Protein AF-A0A5E4DH74-F1 (afdb_monomer_lite)

Sequence (162 aa):
IVVLFITLRRSKKEPLIISEEDVRENVVTYDDEGGGEEDTEAFDITALRNPSAAEELKYRRDIRPEVKLTPRHQTLSTLESIDVQEFIKQRLAEADLDPSVPPYDSLQTYAYEGQRSEAGSISSLDSATTQSDQDYQYLGDWGPEFKKLAELYGEIDSERTT

Radius of gyration: 41.32 Å; chains: 1; bounding box: 76×69×120 Å

pLDDT: mean 70.25, std 15.49, range [34.91, 94.31]

Secondary structure (DSSP, 8-state):
--HHHHHHTS------------TTTT---TTS----TT-TTS--GGGGS-GGGGGGGGGEEEE---------------TTS--HHHHHHHHHHHHHT-TTSSSPEEEE------------PPPPGGGGT-------GGGGGG-GGGHHHHHHHHSTTTTT--

Structure (mmCIF, N/CA/C/O backbone):
data_AF-A0A5E4DH74-F1
#
_entry.id   AF-A0A5E4DH74-F1
#
loop_
_atom_site.group_PDB
_atom_site.id
_atom_site.type_symbol
_atom_site.label_atom_id
_atom_site.label_alt_id
_atom_site.label_comp_id
_atom_site.label_asym_id
_atom_site.label_entity_id
_atom_site.label_seq_id
_atom_site.pdbx_PDB_ins_code
_atom_site.Cartn_x
_atom_site.Cartn_y
_atom_site.Cartn_z
_atom_site.occupancy
_atom_site.B_iso_or_equiv
_atom_site.auth_seq_id
_atom_site.auth_comp_id
_atom_site.auth_asym_id
_atom_site.auth_atom_id
_atom_site.pdbx_PDB_model_num
ATOM 1 N N . ILE A 1 1 ? 19.256 -48.946 13.964 1.00 59.00 1 ILE A N 1
ATOM 2 C CA . ILE A 1 1 ? 19.437 -47.722 13.137 1.00 59.00 1 ILE A CA 1
ATOM 3 C C . ILE A 1 1 ? 19.362 -47.993 11.624 1.00 59.00 1 ILE A C 1
ATOM 5 O O . ILE A 1 1 ? 18.860 -47.138 10.913 1.00 59.00 1 ILE A O 1
ATOM 9 N N . VAL A 1 2 ? 19.714 -49.182 11.112 1.00 49.06 2 VAL A N 1
ATOM 10 C CA . VAL A 1 2 ? 19.597 -49.483 9.661 1.00 49.06 2 VAL A CA 1
ATOM 11 C C . VAL A 1 2 ? 18.153 -49.781 9.200 1.00 49.06 2 VAL A C 1
ATOM 13 O O . VAL A 1 2 ? 17.787 -49.454 8.077 1.00 49.06 2 VAL A O 1
ATOM 16 N N . VAL A 1 3 ? 17.290 -50.321 10.069 1.00 53.75 3 VAL A N 1
ATOM 17 C CA . VAL A 1 3 ? 15.917 -50.731 9.690 1.00 53.75 3 VAL A CA 1
ATOM 18 C C . VAL A 1 3 ? 14.963 -49.539 9.476 1.00 53.75 3 VAL A C 1
ATOM 20 O O . VAL A 1 3 ? 14.070 -49.619 8.638 1.00 53.75 3 VAL A O 1
ATOM 23 N N . LEU A 1 4 ? 15.192 -48.399 10.145 1.00 51.22 4 LEU A N 1
ATOM 24 C CA . LEU A 1 4 ? 14.337 -47.202 10.033 1.00 51.22 4 LEU A CA 1
ATOM 25 C C . LEU A 1 4 ? 14.517 -46.450 8.696 1.00 51.22 4 LEU A C 1
ATOM 27 O O . LEU A 1 4 ? 13.620 -45.740 8.255 1.00 51.22 4 LEU A O 1
ATOM 31 N N . PHE A 1 5 ? 15.648 -46.639 8.009 1.00 55.28 5 PHE A N 1
ATOM 32 C CA . PHE A 1 5 ? 15.908 -45.998 6.712 1.00 55.28 5 PHE A CA 1
ATOM 33 C C . PHE A 1 5 ? 15.273 -46.732 5.521 1.00 55.28 5 PHE A C 1
ATOM 35 O O . PHE A 1 5 ? 15.087 -46.134 4.460 1.00 55.28 5 PHE A O 1
ATOM 42 N N . ILE A 1 6 ? 14.924 -48.015 5.675 1.00 52.75 6 ILE A N 1
ATOM 43 C CA . ILE A 1 6 ? 14.340 -48.825 4.592 1.00 52.75 6 ILE A CA 1
ATOM 44 C C . ILE A 1 6 ? 12.835 -48.545 4.455 1.00 52.75 6 ILE A C 1
ATOM 46 O O . ILE A 1 6 ? 12.306 -48.572 3.344 1.00 52.75 6 ILE A O 1
ATOM 50 N N . THR A 1 7 ? 12.152 -48.195 5.550 1.00 49.47 7 THR A N 1
ATOM 51 C CA . THR A 1 7 ? 10.721 -47.850 5.532 1.00 49.47 7 THR A CA 1
ATOM 52 C C . THR A 1 7 ? 10.459 -46.439 5.001 1.00 49.47 7 THR A C 1
ATOM 54 O O . THR A 1 7 ? 9.474 -46.238 4.296 1.00 49.47 7 THR A O 1
ATOM 57 N N . LEU A 1 8 ? 11.367 -45.479 5.223 1.00 52.31 8 LEU A N 1
ATOM 58 C CA . LEU A 1 8 ? 11.206 -44.107 4.713 1.00 52.31 8 LEU A CA 1
ATOM 59 C C . LEU A 1 8 ? 11.452 -43.965 3.199 1.00 52.31 8 LEU A C 1
ATOM 61 O O . LEU A 1 8 ? 11.028 -42.985 2.594 1.00 52.31 8 LEU A O 1
ATOM 65 N N . ARG A 1 9 ? 12.118 -44.936 2.556 1.00 52.28 9 ARG A N 1
ATOM 66 C CA . ARG A 1 9 ? 12.442 -44.884 1.115 1.00 52.28 9 ARG A CA 1
ATOM 67 C C . ARG A 1 9 ? 11.357 -45.450 0.188 1.00 52.28 9 ARG A C 1
ATOM 69 O O . ARG A 1 9 ? 11.556 -45.451 -1.025 1.00 52.28 9 ARG A O 1
ATOM 76 N N . ARG A 1 10 ? 10.217 -45.913 0.716 1.00 54.72 10 ARG A N 1
ATOM 77 C CA . ARG A 1 10 ? 9.162 -46.598 -0.062 1.00 54.72 10 ARG A CA 1
ATOM 78 C C . ARG A 1 10 ? 7.780 -45.935 -0.027 1.00 54.72 10 ARG A C 1
ATOM 80 O O . ARG A 1 10 ? 6.767 -46.613 -0.146 1.00 54.72 10 ARG A O 1
ATOM 87 N N . SER A 1 11 ? 7.720 -44.608 0.046 1.00 49.44 11 SER A N 1
ATOM 88 C CA . SER A 1 11 ? 6.487 -43.887 -0.300 1.00 49.44 11 SER A CA 1
ATOM 89 C C . SER A 1 11 ? 6.782 -42.673 -1.177 1.00 49.44 11 SER A C 1
ATOM 91 O O . SER A 1 11 ? 6.554 -41.527 -0.813 1.00 49.44 11 SER A O 1
ATOM 93 N N . LYS A 1 12 ? 7.323 -42.945 -2.369 1.00 42.94 12 LYS A N 1
ATOM 94 C CA . LYS A 1 12 ? 7.092 -42.075 -3.522 1.00 42.94 12 LYS A CA 1
ATOM 95 C C . LYS A 1 12 ? 5.680 -42.394 -4.001 1.00 42.94 12 LYS A C 1
ATOM 97 O O . LYS A 1 12 ? 5.483 -43.408 -4.663 1.00 42.94 12 LYS A O 1
ATOM 102 N N . LYS A 1 13 ? 4.701 -41.591 -3.590 1.00 46.69 13 LYS A N 1
ATOM 103 C CA . LYS A 1 13 ? 3.418 -41.549 -4.286 1.00 46.69 13 LYS A CA 1
ATOM 104 C C . LYS A 1 13 ? 3.662 -40.743 -5.555 1.00 46.69 13 LYS A C 1
ATOM 106 O O . LYS A 1 13 ? 4.068 -39.586 -5.479 1.00 46.69 13 LYS A O 1
ATOM 111 N N . GLU A 1 14 ? 3.535 -41.407 -6.693 1.00 49.25 14 GLU A N 1
ATOM 112 C CA . GLU A 1 14 ? 3.483 -40.760 -7.998 1.00 49.25 14 GLU A CA 1
ATOM 113 C C . GLU A 1 14 ? 2.389 -39.679 -7.960 1.00 49.25 14 GLU A C 1
ATOM 115 O O . GLU A 1 14 ? 1.323 -39.935 -7.388 1.00 49.25 14 GLU A O 1
ATOM 120 N N . PRO A 1 15 ? 2.620 -38.470 -8.502 1.00 42.09 15 PRO A N 1
ATOM 121 C CA . PRO A 1 15 ? 1.533 -37.532 -8.707 1.00 42.09 15 PRO A CA 1
ATOM 122 C C . PRO A 1 15 ? 0.616 -38.145 -9.765 1.00 42.09 15 PRO A C 1
ATOM 124 O O . PRO A 1 15 ? 0.932 -38.150 -10.954 1.00 42.09 15 PRO A O 1
ATOM 127 N N . LEU A 1 16 ? -0.503 -38.712 -9.316 1.00 47.66 16 LEU A N 1
ATOM 128 C CA . LEU A 1 16 ? -1.643 -38.966 -10.179 1.00 47.66 16 LEU A CA 1
ATOM 129 C C . LEU A 1 16 ? -2.070 -37.595 -10.695 1.00 47.66 16 LEU A C 1
ATOM 131 O O . LEU A 1 16 ? -2.597 -36.777 -9.945 1.00 47.66 16 LEU A O 1
ATOM 135 N N . ILE A 1 17 ? -1.747 -37.325 -11.957 1.00 48.59 17 ILE A N 1
ATOM 136 C CA . ILE A 1 17 ? -2.356 -36.258 -12.738 1.00 48.59 17 ILE A CA 1
ATOM 137 C C . ILE A 1 17 ? -3.838 -36.625 -12.783 1.00 48.59 17 ILE A C 1
ATOM 139 O O . ILE A 1 17 ? -4.246 -37.479 -13.569 1.00 48.59 17 ILE A O 1
ATOM 143 N N . ILE A 1 18 ? -4.609 -36.072 -11.849 1.00 53.16 18 ILE A N 1
ATOM 144 C CA . ILE A 1 18 ? -6.062 -36.102 -11.915 1.00 53.16 18 ILE A CA 1
ATOM 145 C C . ILE A 1 18 ? -6.399 -35.124 -13.033 1.00 53.16 18 ILE A C 1
ATOM 147 O O . ILE A 1 18 ? -5.958 -33.973 -13.032 1.00 53.16 18 ILE A O 1
ATOM 151 N N . SER A 1 19 ? -7.044 -35.683 -14.045 1.00 47.19 19 SER A N 1
ATOM 152 C CA . SER A 1 19 ? -7.585 -35.023 -15.216 1.00 47.19 19 SER A CA 1
ATOM 153 C C . SER A 1 19 ? -8.424 -33.801 -14.856 1.00 47.19 19 SER A C 1
ATOM 155 O O . SER A 1 19 ? -8.814 -33.593 -13.715 1.00 47.19 19 SER A O 1
ATOM 157 N N . GLU A 1 20 ? -8.658 -32.997 -15.884 1.00 54.75 20 GLU A N 1
ATOM 158 C CA . GLU A 1 20 ? -9.604 -31.892 -16.022 1.00 54.75 20 GLU A CA 1
ATOM 159 C C . GLU A 1 20 ? -11.019 -32.240 -15.495 1.00 54.75 20 GLU A C 1
ATOM 161 O O . GLU A 1 20 ? -11.957 -32.429 -16.262 1.00 54.75 20 GLU A O 1
ATOM 166 N N . GLU A 1 21 ? -11.171 -32.363 -14.176 1.00 54.44 21 GLU A N 1
ATOM 167 C CA . GLU A 1 21 ? -12.431 -32.657 -13.493 1.00 54.44 21 GLU A CA 1
ATOM 168 C C . GLU A 1 21 ? -13.042 -31.336 -12.981 1.00 54.44 21 GLU A C 1
ATOM 170 O O . GLU A 1 21 ? -12.584 -30.712 -12.026 1.00 54.44 21 GLU A O 1
ATOM 175 N N . ASP A 1 22 ? -14.008 -30.870 -13.768 1.00 59.47 22 ASP A N 1
ATOM 176 C CA . ASP A 1 22 ? -15.197 -30.086 -13.427 1.00 59.47 22 ASP A CA 1
ATOM 177 C C . ASP A 1 22 ? -15.087 -28.927 -12.406 1.00 59.47 22 ASP A C 1
ATOM 179 O O . ASP A 1 22 ? -15.537 -28.983 -11.271 1.00 59.47 22 ASP A O 1
ATOM 183 N N . VAL A 1 23 ? -14.648 -27.746 -12.853 1.00 58.66 23 VAL A N 1
ATOM 184 C CA . VAL A 1 23 ? -14.764 -26.480 -12.083 1.00 58.66 23 VAL A CA 1
ATOM 185 C C . VAL A 1 23 ? -16.214 -26.040 -11.781 1.00 58.66 23 VAL A C 1
ATOM 187 O O . VAL A 1 23 ? -16.421 -24.996 -11.159 1.00 58.66 23 VAL A O 1
ATOM 190 N N . ARG A 1 24 ? -17.234 -26.794 -12.214 1.00 59.59 24 ARG A N 1
ATOM 191 C CA . ARG A 1 24 ? -18.655 -26.460 -12.011 1.00 59.59 24 ARG A CA 1
ATOM 192 C C . ARG A 1 24 ? -19.185 -26.871 -10.639 1.00 59.59 24 ARG A C 1
ATOM 194 O O . ARG A 1 24 ? -20.175 -26.293 -10.203 1.00 59.59 24 ARG A O 1
ATOM 201 N N . GLU A 1 25 ? -18.531 -27.799 -9.944 1.00 62.06 25 GLU A N 1
ATOM 202 C CA . GLU A 1 25 ? -18.964 -28.274 -8.616 1.00 62.06 25 GLU A CA 1
ATOM 203 C C . GLU A 1 25 ? -18.696 -27.266 -7.480 1.00 62.06 25 GLU A C 1
ATOM 205 O O . GLU A 1 25 ? -19.267 -27.391 -6.402 1.00 62.06 25 GLU A O 1
ATOM 210 N N . ASN A 1 26 ? -17.930 -26.200 -7.742 1.00 56.88 26 ASN A N 1
ATOM 211 C CA . ASN A 1 26 ? -17.695 -25.100 -6.794 1.00 56.88 26 ASN A CA 1
ATOM 212 C C . ASN A 1 26 ? -18.636 -23.894 -6.986 1.00 56.88 26 ASN A C 1
ATOM 214 O O . ASN A 1 26 ? -18.434 -22.848 -6.367 1.00 56.88 26 ASN A O 1
ATOM 218 N N . VAL A 1 27 ? -19.647 -23.990 -7.857 1.00 69.12 27 VAL A N 1
ATOM 219 C CA . VAL A 1 27 ? -20.618 -22.905 -8.062 1.00 69.12 27 VAL A CA 1
ATOM 220 C C . VAL A 1 27 ? -21.783 -23.085 -7.088 1.00 69.12 27 VAL A C 1
ATOM 222 O O . VAL A 1 27 ? -22.759 -23.766 -7.390 1.00 69.12 27 VAL A O 1
ATOM 225 N N . VAL A 1 28 ? -21.678 -22.465 -5.912 1.00 67.25 28 VAL A N 1
ATOM 226 C CA . VAL A 1 28 ? -22.758 -22.419 -4.913 1.00 67.25 28 VAL A CA 1
ATOM 227 C C . VAL A 1 28 ? -23.644 -21.199 -5.177 1.00 67.25 28 VAL A C 1
ATOM 229 O O . VAL A 1 28 ? -23.154 -20.085 -5.370 1.00 67.25 28 VAL A O 1
ATOM 232 N N . THR A 1 29 ? -24.962 -21.394 -5.212 1.00 65.62 29 THR A N 1
ATOM 233 C CA . THR A 1 29 ? -25.933 -20.297 -5.308 1.00 65.62 29 THR A CA 1
ATOM 234 C C . THR A 1 29 ? -26.004 -19.545 -3.981 1.00 65.62 29 THR A C 1
ATOM 236 O O . THR A 1 29 ? -26.491 -20.076 -2.991 1.00 65.62 29 THR A O 1
ATOM 239 N N . TYR A 1 30 ? -25.547 -18.292 -3.991 1.00 59.69 30 TYR A N 1
ATOM 240 C CA . TYR A 1 30 ? -25.437 -17.376 -2.843 1.00 59.69 30 TYR A CA 1
ATOM 241 C C . TYR A 1 30 ? -26.770 -16.906 -2.221 1.00 59.69 30 TYR A C 1
ATOM 243 O O . TYR A 1 30 ? -26.769 -15.951 -1.451 1.00 59.69 30 TYR A O 1
ATOM 251 N N . ASP A 1 31 ? -27.901 -17.528 -2.556 1.00 61.38 31 ASP A N 1
ATOM 252 C CA . ASP A 1 31 ? -29.228 -17.080 -2.101 1.00 61.38 31 ASP A CA 1
ATOM 253 C C . ASP A 1 31 ? -29.789 -17.894 -0.918 1.00 61.38 31 ASP A C 1
ATOM 255 O O . ASP A 1 31 ? -30.902 -17.626 -0.484 1.00 61.38 31 ASP A O 1
ATOM 259 N N . ASP A 1 32 ? -29.051 -18.882 -0.384 1.00 61.28 32 ASP A N 1
ATOM 260 C CA . ASP A 1 32 ? -29.593 -19.802 0.643 1.00 61.28 32 ASP A CA 1
ATOM 261 C C . ASP A 1 32 ? -28.757 -19.937 1.930 1.00 61.28 32 ASP A C 1
ATOM 263 O O . ASP A 1 32 ? -29.148 -20.653 2.845 1.00 61.28 32 ASP A O 1
ATOM 267 N N . GLU A 1 33 ? -27.624 -19.239 2.073 1.00 64.12 33 GLU A N 1
ATOM 268 C CA . GLU A 1 33 ? -26.859 -19.324 3.324 1.00 64.12 33 GLU A CA 1
ATOM 269 C C . GLU A 1 33 ? -26.141 -18.011 3.638 1.00 64.12 33 GLU A C 1
ATOM 271 O O . GLU A 1 33 ? -25.174 -17.613 2.985 1.00 64.12 33 GLU A O 1
ATOM 276 N N . GLY A 1 34 ? -26.648 -17.309 4.656 1.00 61.69 34 GLY A N 1
ATOM 277 C CA . GLY A 1 34 ? -25.942 -16.211 5.301 1.00 61.69 34 GLY A CA 1
ATOM 278 C C . GLY A 1 34 ? -24.643 -16.753 5.882 1.00 61.69 34 GLY A C 1
ATOM 279 O O . GLY A 1 34 ? -24.656 -17.430 6.908 1.00 61.69 34 GLY A O 1
ATOM 280 N N . GLY A 1 35 ? -23.542 -16.493 5.178 1.00 58.28 35 GLY A N 1
ATOM 281 C CA . GLY A 1 35 ? -22.210 -17.000 5.477 1.00 58.28 35 GLY A CA 1
ATOM 282 C C . GLY A 1 35 ? -21.646 -16.433 6.773 1.00 58.28 35 GLY A C 1
ATOM 283 O O . GLY A 1 35 ? -20.877 -15.479 6.737 1.00 58.28 35 GLY A O 1
ATOM 284 N N . GLY A 1 36 ? -22.059 -17.053 7.881 1.00 61.12 36 GLY A N 1
ATOM 285 C CA . GLY A 1 36 ? -21.329 -17.278 9.128 1.00 61.12 36 GLY A CA 1
ATOM 286 C C . GLY A 1 36 ? -20.092 -16.419 9.361 1.00 61.12 36 GLY A C 1
ATOM 287 O O . GLY A 1 36 ? -18.973 -16.921 9.344 1.00 61.12 36 GLY A O 1
ATOM 288 N N . GLU A 1 37 ? -20.295 -15.139 9.652 1.00 60.66 37 GLU A N 1
ATOM 289 C CA . GLU A 1 37 ? -19.242 -14.272 10.189 1.00 60.66 37 GLU A CA 1
ATOM 290 C C . GLU A 1 37 ? -18.935 -14.558 11.680 1.00 60.66 37 GLU A C 1
ATOM 292 O O . GLU A 1 37 ? -17.976 -14.015 12.224 1.00 60.66 37 GLU A O 1
ATOM 297 N N . GLU A 1 38 ? -19.677 -15.466 12.334 1.00 58.38 38 GLU A N 1
ATOM 298 C CA . GLU A 1 38 ? -19.494 -15.826 13.753 1.00 58.38 38 GLU A CA 1
ATOM 299 C C . GLU A 1 38 ? -18.414 -16.899 14.036 1.00 58.38 38 GLU A C 1
ATOM 301 O O . GLU A 1 38 ? -17.895 -16.932 15.148 1.00 58.38 38 GLU A O 1
ATOM 306 N N . ASP A 1 39 ? -17.976 -17.710 13.062 1.00 60.62 39 ASP A N 1
ATOM 307 C CA . ASP A 1 39 ? -17.039 -18.840 13.287 1.00 60.62 39 ASP A CA 1
ATOM 308 C C . ASP A 1 39 ? -15.564 -18.504 12.962 1.00 60.62 39 ASP A C 1
ATOM 310 O O . ASP A 1 39 ? -14.804 -19.300 12.401 1.00 60.62 39 ASP A O 1
ATOM 314 N N . THR A 1 40 ? -15.109 -17.303 13.327 1.00 58.47 40 THR A N 1
ATOM 315 C CA . THR A 1 40 ? -13.716 -16.870 13.073 1.00 58.47 40 THR A CA 1
ATOM 316 C C . THR A 1 40 ? -12.669 -17.576 13.947 1.00 58.47 40 THR A C 1
ATOM 318 O O . THR A 1 40 ? -11.474 -17.486 13.663 1.00 58.47 40 THR A O 1
ATOM 321 N N . GLU A 1 41 ? -13.088 -18.336 14.963 1.00 64.56 41 GLU A N 1
ATOM 322 C CA . GLU A 1 41 ? -12.192 -19.091 15.854 1.00 64.56 41 GLU A CA 1
ATOM 323 C C . GLU A 1 41 ? -11.836 -20.495 15.329 1.00 64.56 41 GLU A C 1
ATOM 325 O O . GLU A 1 41 ? -10.874 -21.106 15.795 1.00 64.56 41 GLU A O 1
ATOM 330 N N . ALA A 1 42 ? -12.583 -21.017 14.349 1.00 65.00 42 ALA A N 1
ATOM 331 C CA . ALA A 1 42 ? -12.403 -22.379 13.836 1.00 65.00 42 ALA A CA 1
ATOM 332 C C . ALA A 1 42 ? -11.260 -22.512 12.809 1.00 65.00 42 ALA A C 1
ATOM 334 O O . ALA A 1 42 ? -10.845 -23.626 12.478 1.00 65.00 42 ALA A O 1
ATOM 335 N N . PHE A 1 43 ? -10.730 -21.392 12.307 1.00 59.47 43 PHE A N 1
ATOM 336 C CA . PHE A 1 43 ? -9.719 -21.373 11.251 1.00 59.47 43 PHE A CA 1
ATOM 337 C C . PHE A 1 43 ? -8.373 -20.846 11.763 1.00 59.47 43 PHE A C 1
ATOM 339 O O . PHE A 1 43 ? -8.183 -19.650 11.974 1.00 59.47 43 PHE A O 1
ATOM 346 N N . ASP A 1 44 ? -7.390 -21.742 11.898 1.00 66.19 44 ASP A N 1
ATOM 347 C CA . ASP A 1 44 ? -6.005 -21.365 12.187 1.00 66.19 44 ASP A CA 1
ATOM 348 C C . ASP A 1 44 ? -5.293 -20.907 10.903 1.00 66.19 44 ASP A C 1
ATOM 350 O O . ASP A 1 44 ? -4.714 -21.698 10.152 1.00 66.19 44 ASP A O 1
ATOM 354 N N . ILE A 1 45 ? -5.311 -19.595 10.659 1.00 68.88 45 ILE A N 1
ATOM 355 C CA . ILE A 1 45 ? -4.629 -18.959 9.520 1.00 68.88 45 ILE A CA 1
ATOM 356 C C . ILE A 1 45 ? -3.117 -19.235 9.487 1.00 68.88 45 ILE A C 1
ATOM 358 O O . ILE A 1 45 ? -2.480 -19.060 8.445 1.00 68.88 45 ILE A O 1
ATOM 362 N N . THR A 1 46 ? -2.518 -19.668 10.604 1.00 64.06 46 THR A N 1
ATOM 363 C CA . THR A 1 46 ? -1.093 -20.010 10.656 1.00 64.06 46 THR A CA 1
ATOM 364 C C . THR A 1 46 ? -0.791 -21.313 9.918 1.00 64.06 46 THR A C 1
ATOM 366 O O . THR A 1 46 ? 0.305 -21.453 9.373 1.00 64.06 46 THR A O 1
ATOM 369 N N . ALA A 1 47 ? -1.772 -22.215 9.788 1.00 66.75 47 ALA A N 1
ATOM 370 C CA . ALA A 1 47 ? -1.627 -23.473 9.059 1.00 66.75 47 ALA A CA 1
ATOM 371 C C . ALA A 1 47 ? -1.487 -23.279 7.537 1.00 66.75 47 ALA A C 1
ATOM 373 O O . ALA A 1 47 ? -0.904 -24.123 6.857 1.00 66.75 47 ALA A O 1
ATOM 374 N N . LEU A 1 48 ? -1.981 -22.158 6.996 1.00 67.00 48 LEU A N 1
ATOM 375 C CA . LEU A 1 48 ? -1.880 -21.814 5.571 1.00 67.00 48 LEU A CA 1
ATOM 376 C C . LEU A 1 48 ? -0.582 -21.068 5.221 1.00 67.00 48 LEU A C 1
ATOM 378 O O . LEU A 1 48 ? -0.345 -20.742 4.055 1.00 67.00 48 LEU A O 1
ATOM 382 N N . ARG A 1 49 ? 0.264 -20.758 6.212 1.00 59.78 49 ARG A N 1
ATOM 383 C CA . ARG A 1 49 ? 1.398 -19.849 6.033 1.00 59.78 49 ARG A CA 1
ATOM 384 C C . ARG A 1 49 ? 2.697 -20.598 5.755 1.00 59.78 49 ARG A C 1
ATOM 386 O O . ARG A 1 49 ? 3.058 -21.553 6.437 1.00 59.78 49 ARG A O 1
ATOM 393 N N . ASN A 1 50 ? 3.439 -20.111 4.760 1.00 60.44 50 ASN A N 1
ATOM 394 C CA . ASN A 1 50 ? 4.755 -20.634 4.408 1.00 60.44 50 ASN A CA 1
ATOM 395 C C . ASN A 1 50 ? 5.701 -20.567 5.633 1.00 60.44 50 ASN A C 1
ATOM 397 O O . ASN A 1 50 ? 5.915 -19.470 6.161 1.00 60.44 50 ASN A O 1
ATOM 401 N N . PRO A 1 51 ? 6.305 -21.689 6.076 1.00 63.16 51 PRO A N 1
ATOM 402 C CA . PRO A 1 51 ? 7.187 -21.723 7.243 1.00 63.16 51 PRO A CA 1
ATOM 403 C C . PRO A 1 51 ? 8.412 -20.806 7.115 1.00 63.16 51 PRO A C 1
ATOM 405 O O . PRO A 1 51 ? 8.929 -20.352 8.133 1.00 63.16 51 PRO A O 1
ATOM 408 N N . SER A 1 52 ? 8.846 -20.451 5.899 1.00 60.44 52 SER A N 1
ATOM 409 C CA . SER A 1 52 ? 9.924 -19.467 5.707 1.00 60.44 52 SER A CA 1
ATOM 410 C C . SER A 1 52 ? 9.511 -18.026 6.040 1.00 60.44 52 SER A C 1
ATOM 412 O O . SER A 1 52 ? 10.377 -17.187 6.255 1.00 60.44 52 SER A O 1
ATOM 414 N N . ALA A 1 53 ? 8.208 -17.731 6.091 1.00 55.59 53 ALA A N 1
ATOM 415 C CA . ALA A 1 53 ? 7.645 -16.430 6.462 1.00 55.59 53 ALA A CA 1
ATOM 416 C C . ALA A 1 53 ? 7.148 -16.392 7.921 1.00 55.59 53 ALA A C 1
ATOM 418 O O . ALA A 1 53 ? 6.582 -15.393 8.363 1.00 55.59 53 ALA A O 1
ATOM 419 N N . ALA A 1 54 ? 7.306 -17.477 8.685 1.00 55.06 54 ALA A N 1
ATOM 420 C CA . ALA A 1 54 ? 6.842 -17.553 10.071 1.00 55.06 54 ALA A CA 1
ATOM 421 C C . ALA A 1 54 ? 7.701 -16.711 11.039 1.00 55.06 54 ALA A C 1
ATOM 423 O O . ALA A 1 54 ? 7.187 -16.232 12.049 1.00 55.06 54 ALA A O 1
ATOM 424 N N . GLU A 1 55 ? 8.975 -16.443 10.714 1.00 55.50 55 GLU A N 1
ATOM 425 C CA . GLU A 1 55 ? 9.827 -15.550 11.522 1.00 55.50 55 GLU A CA 1
ATOM 426 C C . GLU A 1 55 ? 9.315 -14.095 11.574 1.00 55.50 55 GLU A C 1
ATOM 428 O O . GLU A 1 55 ? 9.619 -13.371 12.524 1.00 55.50 55 GLU A O 1
ATOM 433 N N . GLU A 1 56 ? 8.469 -13.678 10.624 1.00 54.38 56 GLU A N 1
ATOM 434 C CA . GLU A 1 56 ? 7.871 -12.334 10.564 1.00 54.38 56 GLU A CA 1
ATOM 435 C C . GLU A 1 56 ? 6.813 -12.060 11.657 1.00 54.38 56 GLU A C 1
ATOM 437 O O . GLU A 1 56 ? 6.338 -10.933 11.809 1.00 54.38 56 GLU A O 1
ATOM 442 N N . LEU A 1 57 ? 6.430 -13.060 12.45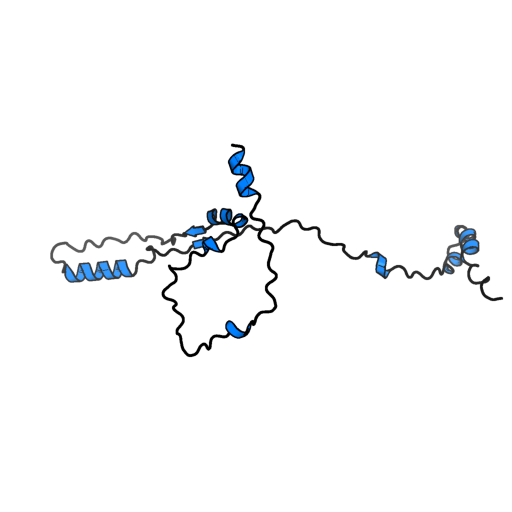8 1.00 52.12 57 LEU A N 1
ATOM 443 C CA . LEU A 1 57 ? 5.521 -12.857 13.596 1.00 52.12 57 LEU A CA 1
ATOM 444 C C . LEU A 1 57 ? 6.173 -12.126 14.778 1.00 52.12 57 LEU A C 1
ATOM 446 O O . LEU A 1 57 ? 5.464 -11.658 15.665 1.00 52.12 57 LEU A O 1
ATOM 450 N N . LYS A 1 58 ? 7.498 -11.924 14.772 1.00 56.25 58 LYS A N 1
ATOM 451 C CA . LYS A 1 58 ? 8.167 -11.046 15.752 1.00 56.25 58 LYS A CA 1
ATOM 452 C C . LYS A 1 58 ? 7.808 -9.560 15.589 1.00 56.25 58 LYS A C 1
ATOM 454 O O . LYS A 1 58 ? 8.206 -8.755 16.429 1.00 56.25 58 LYS A O 1
ATOM 459 N N . TYR A 1 59 ? 7.084 -9.181 14.532 1.00 58.38 59 TYR A N 1
ATOM 460 C CA . TYR A 1 59 ? 6.822 -7.779 14.197 1.00 58.38 59 TYR A CA 1
ATOM 461 C C . TYR A 1 59 ? 5.413 -7.280 14.530 1.00 58.38 59 TYR A C 1
ATOM 463 O O . TYR A 1 59 ? 5.198 -6.072 14.419 1.00 58.38 59 TYR A O 1
ATOM 471 N N . ARG A 1 60 ? 4.483 -8.147 14.971 1.00 73.75 60 ARG A N 1
ATOM 472 C CA . ARG A 1 60 ? 3.178 -7.687 15.469 1.00 73.75 60 ARG A CA 1
ATOM 473 C C . ARG A 1 60 ? 3.334 -7.166 16.893 1.00 73.75 60 ARG A C 1
ATOM 475 O O . ARG A 1 60 ? 3.732 -7.914 17.783 1.00 73.75 60 ARG A O 1
ATOM 482 N N . ARG A 1 61 ? 3.040 -5.886 17.114 1.00 80.56 61 ARG A N 1
ATOM 483 C CA . ARG A 1 61 ? 3.088 -5.268 18.447 1.00 80.56 61 ARG A CA 1
ATOM 484 C C . ARG A 1 61 ? 1.825 -4.468 18.707 1.00 80.56 61 ARG A C 1
ATOM 486 O O . ARG A 1 61 ? 1.486 -3.600 17.905 1.00 80.56 61 ARG A O 1
ATOM 493 N N . ASP A 1 62 ? 1.189 -4.738 19.839 1.00 84.25 62 ASP A N 1
ATOM 494 C CA . ASP A 1 62 ? 0.044 -3.967 20.313 1.00 84.25 62 ASP A CA 1
ATOM 495 C C . ASP A 1 62 ? 0.497 -2.569 20.743 1.00 84.25 62 ASP A C 1
ATOM 497 O O . ASP A 1 62 ? 1.495 -2.399 21.454 1.00 84.25 62 ASP A O 1
ATOM 501 N N . ILE A 1 63 ? -0.242 -1.560 20.302 1.00 85.81 63 ILE A N 1
ATOM 502 C CA . ILE A 1 63 ? -0.020 -0.155 20.596 1.00 85.81 63 ILE A CA 1
ATOM 503 C C . ILE A 1 63 ? -1.057 0.269 21.615 1.00 85.81 63 ILE A C 1
ATOM 505 O O . ILE A 1 63 ? -2.240 0.414 21.320 1.00 85.81 63 ILE A O 1
ATOM 509 N N . ARG A 1 64 ? -0.589 0.484 22.843 1.00 83.81 64 ARG A N 1
ATOM 510 C CA . ARG A 1 64 ? -1.431 1.079 23.874 1.00 83.81 64 ARG A CA 1
ATOM 511 C C . ARG A 1 64 ? -1.699 2.533 23.489 1.00 83.81 64 ARG A C 1
ATOM 513 O O . ARG A 1 64 ? -0.730 3.247 23.214 1.00 83.81 64 ARG A O 1
ATOM 520 N N . PRO A 1 65 ? -2.963 2.980 23.478 1.00 80.00 65 PRO A N 1
ATOM 521 C CA . PRO A 1 65 ? -3.268 4.371 23.194 1.00 80.00 65 PRO A CA 1
ATOM 522 C C . PRO A 1 65 ? -2.555 5.266 24.212 1.00 80.00 65 PRO A C 1
ATOM 524 O O . PRO A 1 65 ? -2.579 5.005 25.418 1.00 80.00 65 PRO A O 1
ATOM 527 N N . GLU A 1 66 ? -1.907 6.329 23.733 1.00 73.06 66 GLU A N 1
ATOM 528 C CA . GLU A 1 66 ? -1.264 7.321 24.595 1.00 73.06 66 GLU A CA 1
ATOM 529 C C . GLU A 1 66 ? -2.333 8.260 25.165 1.00 73.06 66 GLU A C 1
ATOM 531 O O . GLU A 1 66 ? -2.485 9.420 24.777 1.00 73.06 66 GLU A O 1
ATOM 536 N N . VAL A 1 67 ? -3.144 7.721 26.075 1.00 67.12 67 VAL A N 1
ATOM 537 C CA . VAL A 1 67 ? -4.144 8.497 26.797 1.00 67.12 67 VAL A CA 1
ATOM 538 C C . VAL A 1 67 ? -3.388 9.318 27.832 1.00 67.12 67 VAL A C 1
ATOM 540 O O . VAL A 1 67 ? -2.923 8.797 28.846 1.00 67.12 67 VAL A O 1
ATOM 543 N N . LYS A 1 68 ? -3.222 10.619 27.570 1.00 60.78 68 LYS A N 1
ATOM 544 C CA . LYS A 1 68 ? -2.742 11.569 28.578 1.00 60.78 68 LYS A CA 1
ATOM 545 C C . LYS A 1 68 ? -3.741 11.546 29.727 1.00 60.78 68 LYS A C 1
ATOM 547 O O . LYS A 1 68 ? -4.778 12.201 29.658 1.00 60.78 68 LYS A O 1
ATOM 552 N N . LEU A 1 69 ? -3.433 10.766 30.760 1.00 58.00 69 LEU A N 1
ATOM 553 C CA . LEU A 1 69 ? -4.178 10.746 32.008 1.00 58.00 69 LEU A CA 1
ATOM 554 C C . LEU A 1 69 ? -4.095 12.157 32.586 1.00 58.00 69 LEU A C 1
ATOM 556 O O . LEU A 1 69 ? -3.097 12.546 33.194 1.00 58.00 69 LEU A O 1
ATOM 560 N N . THR A 1 70 ? -5.129 12.962 32.356 1.00 55.97 70 THR A N 1
ATOM 561 C CA . THR A 1 70 ? -5.329 14.150 33.171 1.00 55.97 70 THR A CA 1
ATOM 562 C C . THR A 1 70 ? -5.484 13.656 34.609 1.00 55.97 70 THR A C 1
ATOM 564 O O . THR A 1 70 ? -6.133 12.625 34.823 1.00 55.97 70 THR A O 1
ATOM 567 N N . PRO A 1 71 ? -4.866 14.310 35.610 1.00 52.25 71 PRO A N 1
ATOM 568 C CA . PRO A 1 71 ? -5.091 13.952 37.000 1.00 52.25 71 PRO A CA 1
ATOM 569 C C . PRO A 1 71 ? -6.586 14.112 37.255 1.00 52.25 71 PRO A C 1
ATOM 571 O O . PRO A 1 71 ? -7.094 15.228 37.376 1.00 52.25 71 PRO A O 1
ATOM 574 N N . ARG A 1 72 ? -7.320 12.997 37.244 1.00 56.97 72 ARG A N 1
ATOM 575 C CA . ARG A 1 72 ? -8.743 13.000 37.540 1.00 56.97 72 ARG A CA 1
ATOM 576 C C . ARG A 1 72 ? -8.806 13.276 39.026 1.00 56.97 72 ARG A C 1
ATOM 578 O O . ARG A 1 72 ? -8.586 12.378 39.836 1.00 56.97 72 ARG A O 1
ATOM 585 N N . HIS A 1 73 ? -8.976 14.553 39.365 1.00 49.81 73 HIS A N 1
ATOM 586 C CA . HIS A 1 73 ? -9.227 14.985 40.724 1.00 49.81 73 HIS A CA 1
ATOM 587 C C . HIS A 1 73 ? -10.344 14.096 41.246 1.00 49.81 73 HIS A C 1
ATOM 589 O O . HIS A 1 73 ? -11.473 14.153 40.761 1.00 49.81 73 HIS A O 1
ATOM 595 N N . GLN A 1 74 ? -9.988 13.218 42.180 1.00 55.12 74 GLN A N 1
ATOM 596 C CA . GLN A 1 74 ? -10.958 12.503 42.975 1.00 55.12 74 GLN A CA 1
ATOM 597 C C . GLN A 1 74 ? -11.713 13.599 43.711 1.00 55.12 74 GLN A C 1
ATOM 599 O O . GLN A 1 74 ? -11.237 14.134 44.712 1.00 55.12 74 GLN A O 1
ATO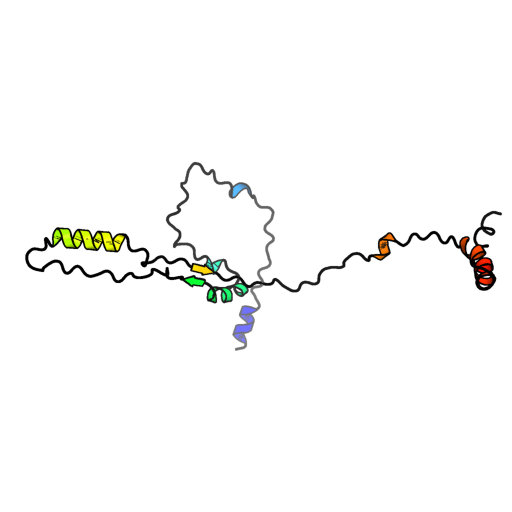M 604 N N . THR A 1 75 ? -12.864 14.001 43.181 1.00 54.97 75 THR A N 1
ATOM 605 C CA . THR A 1 75 ? -13.851 14.692 43.987 1.00 54.97 75 THR A CA 1
ATOM 606 C C . THR A 1 75 ? -14.339 13.634 44.959 1.00 54.97 75 THR A C 1
ATOM 608 O O . THR A 1 75 ? -15.317 12.936 44.709 1.00 54.97 75 THR A O 1
ATOM 611 N N . LEU A 1 76 ? -13.590 13.456 46.049 1.00 55.69 76 LEU A N 1
ATOM 612 C CA . LEU A 1 76 ? -14.085 12.873 47.283 1.00 55.69 76 LEU A CA 1
ATOM 613 C C . LEU A 1 76 ? -15.144 13.855 47.788 1.00 55.69 76 LEU A C 1
ATOM 615 O O . LEU A 1 76 ? -14.899 14.650 48.691 1.00 55.69 76 LEU A O 1
ATOM 619 N N . SER A 1 77 ? -16.290 13.889 47.110 1.00 52.97 77 SER A N 1
ATOM 620 C CA . SER A 1 77 ? -17.471 14.590 47.568 1.00 52.97 77 SER A CA 1
ATOM 621 C C . SER A 1 77 ? -17.899 13.869 48.835 1.00 52.97 77 SER A C 1
ATOM 623 O O . SER A 1 77 ? -18.463 12.784 48.770 1.00 52.97 77 SER A O 1
ATOM 625 N N . THR A 1 78 ? -17.474 14.434 49.963 1.00 54.94 78 THR A N 1
ATOM 626 C CA . THR A 1 78 ? -18.097 14.372 51.286 1.00 54.94 78 THR A CA 1
ATOM 627 C C . THR A 1 78 ? -18.876 13.079 51.550 1.00 54.94 78 THR A C 1
ATOM 629 O O . THR A 1 78 ? -20.039 12.942 51.185 1.00 54.94 78 THR A O 1
ATOM 632 N N . LEU A 1 79 ? -18.214 12.141 52.232 1.00 55.09 79 LEU A N 1
ATOM 633 C CA . LEU A 1 79 ? -18.678 10.804 52.638 1.00 55.09 79 LEU A CA 1
ATOM 634 C C . LEU A 1 79 ? -19.973 10.755 53.489 1.00 55.09 79 LEU A C 1
ATOM 636 O O . LEU A 1 79 ? -20.293 9.700 54.027 1.00 55.09 79 LEU A O 1
ATOM 640 N N . GLU A 1 80 ? -20.724 11.847 53.637 1.00 58.03 80 GLU A N 1
ATOM 641 C CA . GLU A 1 80 ? -21.856 11.923 54.572 1.00 58.03 80 GLU A CA 1
ATOM 642 C C . GLU A 1 80 ? -23.235 11.586 53.977 1.00 58.03 80 GLU A C 1
ATOM 644 O O . GLU A 1 80 ? -24.153 11.325 54.747 1.00 58.03 80 GLU A O 1
ATOM 649 N N . SER A 1 81 ? -23.410 11.482 52.651 1.00 65.62 81 SER A N 1
ATOM 650 C CA . SER A 1 81 ? -24.668 10.963 52.071 1.00 65.62 81 SER A CA 1
ATOM 651 C C . SER A 1 81 ? -24.548 10.550 50.594 1.00 65.62 81 SER A C 1
ATOM 653 O O . SER A 1 81 ? -25.266 11.062 49.735 1.00 65.62 81 SER A O 1
ATOM 655 N N . ILE A 1 82 ? -23.616 9.659 50.260 1.00 71.56 82 ILE A N 1
ATOM 656 C CA . ILE A 1 82 ? -23.511 9.142 48.886 1.00 71.56 82 ILE A CA 1
ATOM 657 C C . ILE A 1 82 ? -24.593 8.080 48.660 1.00 71.56 82 ILE A C 1
ATOM 659 O O . ILE A 1 82 ? -24.603 7.049 49.335 1.00 71.56 82 ILE A O 1
ATOM 663 N N . ASP A 1 83 ? -25.472 8.309 47.682 1.00 84.94 83 ASP A N 1
ATOM 664 C CA . ASP A 1 83 ? -26.297 7.243 47.116 1.00 84.94 83 ASP A CA 1
ATOM 665 C C . ASP A 1 83 ? -25.381 6.253 46.382 1.00 84.94 83 ASP A C 1
ATOM 667 O O . ASP A 1 83 ? -24.862 6.514 45.294 1.00 84.94 83 ASP A O 1
ATOM 671 N N . VAL A 1 84 ? -25.151 5.101 47.013 1.00 87.06 84 VAL A N 1
ATOM 672 C CA . VAL A 1 84 ? -24.273 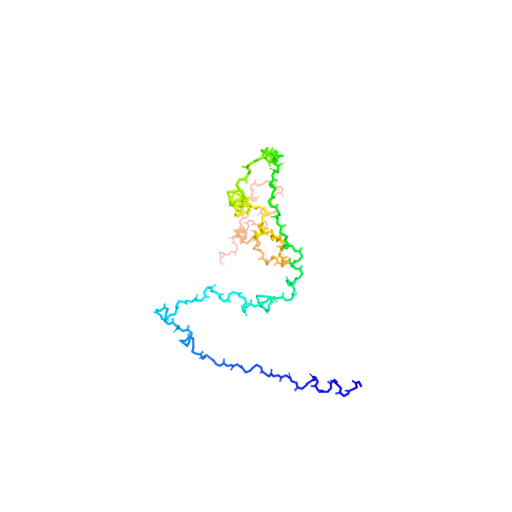4.043 46.500 1.00 87.06 84 VAL A CA 1
ATOM 673 C C . VAL A 1 84 ? -24.745 3.550 45.133 1.00 87.06 84 VAL A C 1
ATOM 675 O O . VAL A 1 84 ? -23.918 3.195 44.293 1.00 87.06 84 VAL A O 1
ATOM 678 N N . GLN A 1 85 ? -26.057 3.544 44.881 1.00 88.25 85 GLN A N 1
ATOM 679 C CA . GLN A 1 85 ? -26.596 3.097 43.604 1.00 88.25 85 GLN A CA 1
ATOM 680 C C . GLN A 1 85 ? -26.204 4.057 42.477 1.00 88.25 85 GLN A C 1
ATOM 682 O O . GLN A 1 85 ? -25.777 3.607 41.412 1.00 88.25 85 GLN A O 1
ATOM 687 N N . GLU A 1 86 ? -26.334 5.364 42.701 1.00 87.94 86 GLU A N 1
ATOM 688 C CA . GLU A 1 86 ? -25.926 6.390 41.739 1.00 87.94 86 GLU A CA 1
ATOM 689 C C . GLU A 1 86 ? -24.407 6.391 41.538 1.00 87.94 86 GLU A C 1
ATOM 691 O O . GLU A 1 86 ? -23.939 6.399 40.400 1.00 87.94 86 GLU A O 1
ATOM 696 N N . PHE A 1 87 ? -23.637 6.252 42.622 1.00 88.00 87 PHE A N 1
ATOM 697 C CA . PHE A 1 87 ? -22.182 6.143 42.555 1.00 88.00 87 PHE A CA 1
ATOM 698 C C . PHE A 1 87 ? -21.731 4.958 41.695 1.00 88.00 87 PHE A C 1
ATOM 700 O O . PHE A 1 87 ? -20.908 5.123 40.797 1.00 88.00 87 PHE A O 1
ATOM 707 N N . ILE A 1 88 ? -22.283 3.761 41.920 1.00 90.56 88 ILE A N 1
ATOM 708 C CA . ILE A 1 88 ? -21.921 2.577 41.131 1.00 90.56 88 ILE A CA 1
ATOM 709 C C . ILE A 1 88 ? -22.310 2.769 39.662 1.00 90.56 88 ILE A C 1
ATOM 711 O O . ILE A 1 88 ? -21.500 2.465 38.791 1.00 90.56 88 ILE A O 1
ATOM 715 N N . LYS A 1 89 ? -23.501 3.314 39.372 1.00 91.69 89 LYS A N 1
ATOM 716 C CA . LYS A 1 89 ? -23.925 3.610 37.991 1.00 91.69 89 LYS A CA 1
ATOM 717 C C . LYS A 1 89 ? -22.971 4.581 37.301 1.00 91.69 89 LYS A C 1
ATOM 719 O O . LYS A 1 89 ? -22.598 4.348 36.155 1.00 91.69 89 LYS A O 1
ATOM 724 N N . GLN A 1 90 ? -22.549 5.633 37.999 1.00 90.25 90 GLN A N 1
ATOM 725 C CA . GLN A 1 90 ? -21.586 6.593 37.473 1.00 90.25 90 GLN A CA 1
ATOM 726 C C . GLN A 1 90 ? -20.234 5.923 37.196 1.00 90.25 90 GLN A C 1
ATOM 728 O O . GLN A 1 90 ? -19.682 6.088 36.114 1.00 90.25 90 GLN A O 1
ATOM 733 N N . ARG A 1 91 ? -19.703 5.143 38.145 1.00 89.31 91 ARG A N 1
ATOM 734 C CA . ARG A 1 91 ? -18.411 4.456 37.983 1.00 89.31 91 ARG A CA 1
ATOM 735 C C . ARG A 1 91 ? -18.437 3.392 36.889 1.00 89.31 91 ARG A C 1
ATOM 737 O O . ARG A 1 91 ? -17.432 3.230 36.207 1.00 89.31 91 ARG A O 1
ATOM 744 N N . LEU A 1 92 ? -19.561 2.700 36.716 1.00 94.19 92 LEU A N 1
ATOM 745 C CA . LEU A 1 92 ? -19.764 1.737 35.638 1.00 94.19 92 LEU A CA 1
ATOM 746 C C . LEU A 1 92 ? -19.761 2.436 34.276 1.00 94.19 92 LEU A C 1
ATOM 748 O O . LEU A 1 92 ? -18.962 2.076 33.424 1.00 94.19 92 LEU A O 1
ATOM 752 N N . ALA A 1 93 ? -20.553 3.501 34.112 1.00 93.19 93 ALA A N 1
ATOM 753 C CA . ALA A 1 93 ? -20.571 4.276 32.871 1.00 93.19 93 ALA A CA 1
ATOM 754 C C . ALA A 1 93 ? -19.195 4.886 32.539 1.00 93.19 93 ALA A C 1
ATOM 756 O O . ALA A 1 93 ? -18.817 4.980 31.376 1.00 93.19 93 ALA A O 1
ATOM 757 N N . GLU A 1 94 ? -18.429 5.289 33.558 1.00 90.75 94 GLU A N 1
ATOM 758 C CA . GLU A 1 94 ? -17.045 5.739 33.384 1.00 90.75 94 GLU A CA 1
ATOM 759 C C . GLU A 1 94 ? -16.107 4.618 32.912 1.00 90.75 94 GLU A C 1
ATOM 761 O O . GLU A 1 94 ? -15.209 4.896 32.122 1.00 90.75 94 GLU A O 1
ATOM 766 N N . ALA A 1 95 ? -16.292 3.386 33.396 1.00 91.25 95 ALA A N 1
ATOM 767 C CA . ALA A 1 95 ? -15.480 2.232 33.013 1.00 91.25 95 ALA A CA 1
ATOM 768 C C . ALA A 1 95 ? -15.834 1.712 31.611 1.00 91.25 95 ALA A C 1
ATOM 770 O O . ALA A 1 95 ? -14.934 1.390 30.842 1.00 91.25 95 ALA A O 1
ATOM 771 N N . ASP A 1 96 ? -17.121 1.691 31.255 1.00 92.44 96 ASP A N 1
ATOM 772 C CA . ASP A 1 96 ? -17.602 1.237 29.942 1.00 92.44 96 ASP A CA 1
ATOM 773 C C . ASP A 1 96 ? -17.139 2.152 28.795 1.00 92.44 96 ASP A C 1
ATOM 775 O O . ASP A 1 96 ? -17.053 1.729 27.645 1.00 92.44 96 ASP A O 1
ATOM 779 N N . LEU A 1 97 ? -16.837 3.417 29.104 1.00 89.81 97 LEU A N 1
ATOM 780 C CA . LEU A 1 97 ? -16.355 4.414 28.147 1.00 89.81 97 LEU A CA 1
ATOM 781 C C . LEU A 1 97 ? -14.827 4.577 28.159 1.00 89.81 97 LEU A C 1
ATOM 783 O O . LEU A 1 97 ? -14.324 5.514 27.537 1.00 89.81 97 LEU A O 1
ATOM 787 N N . ASP A 1 98 ? -14.084 3.725 28.872 1.00 88.56 98 ASP A N 1
ATOM 788 C CA . ASP A 1 98 ? -12.624 3.809 28.955 1.00 88.56 98 ASP A CA 1
ATOM 789 C C . ASP A 1 98 ? -11.966 3.333 27.643 1.00 88.56 98 ASP A C 1
ATOM 791 O O . ASP A 1 98 ? -11.981 2.142 27.347 1.00 88.56 98 ASP A O 1
ATOM 795 N N . PRO A 1 99 ? -11.325 4.210 26.846 1.00 85.81 99 PRO A N 1
ATOM 796 C CA . PRO A 1 99 ? -10.673 3.803 25.601 1.00 85.81 99 PRO A CA 1
ATOM 797 C C . PRO A 1 99 ? -9.319 3.108 25.828 1.00 85.81 99 PRO A C 1
ATOM 799 O O . PRO A 1 99 ? -8.656 2.728 24.866 1.00 85.81 99 PRO A O 1
ATOM 802 N N . SER A 1 100 ? -8.848 3.002 27.076 1.00 86.19 100 SER A N 1
ATOM 803 C CA . SER A 1 100 ? -7.566 2.375 27.417 1.00 86.19 100 SER A CA 1
ATOM 804 C C . SER A 1 100 ? -7.661 0.866 27.661 1.00 86.19 100 SER A C 1
ATOM 806 O O . SER A 1 100 ? -6.631 0.210 27.877 1.00 86.19 100 SER A O 1
ATOM 808 N N . VAL A 1 101 ? -8.870 0.298 27.607 1.00 87.62 101 VAL A N 1
ATOM 809 C CA . VAL A 1 101 ? -9.072 -1.150 27.701 1.00 87.62 101 VAL A CA 1
ATOM 810 C C . VAL A 1 101 ? -8.922 -1.828 26.327 1.00 87.62 101 VAL A C 1
ATOM 812 O O . VAL A 1 101 ? -9.112 -1.181 25.300 1.00 87.62 101 VAL A O 1
ATOM 815 N N . PRO A 1 102 ? -8.544 -3.118 26.276 1.00 87.81 102 PRO A N 1
ATOM 816 C CA . PRO A 1 102 ? -8.449 -3.874 25.024 1.00 87.81 102 PRO A CA 1
ATOM 817 C C . PRO A 1 102 ? -9.797 -4.000 24.276 1.00 87.81 102 PRO A C 1
ATOM 819 O O . PRO A 1 102 ? -10.845 -3.932 24.920 1.00 87.81 102 PRO A O 1
ATOM 822 N N . PRO A 1 103 ? -9.792 -4.289 22.956 1.00 88.94 103 PRO A N 1
ATOM 823 C CA . PRO A 1 103 ? -8.630 -4.616 22.122 1.00 88.94 103 PRO A CA 1
ATOM 824 C C . PRO A 1 103 ? -7.800 -3.387 21.731 1.00 88.94 103 PRO A C 1
ATOM 826 O O . PRO A 1 103 ? -8.332 -2.311 21.483 1.00 88.94 103 PRO A O 1
ATOM 829 N N . TYR A 1 104 ? -6.480 -3.565 21.664 1.00 86.12 104 TYR A N 1
ATOM 830 C CA . TYR A 1 104 ? -5.560 -2.523 21.210 1.00 86.12 104 TYR A CA 1
ATOM 831 C C . TYR A 1 104 ? -5.320 -2.602 19.706 1.00 86.12 104 TYR A C 1
ATOM 833 O O . TYR A 1 104 ? -5.347 -3.685 19.115 1.00 86.12 104 TYR A O 1
ATOM 841 N N . ASP A 1 105 ? -4.985 -1.459 19.112 1.00 87.56 105 ASP A N 1
ATOM 842 C CA . ASP A 1 105 ? -4.444 -1.415 17.759 1.00 87.56 105 ASP A CA 1
ATOM 843 C C . ASP A 1 105 ? -3.123 -2.185 17.702 1.00 87.56 105 ASP A C 1
ATOM 845 O O . ASP A 1 105 ? -2.337 -2.174 18.648 1.00 87.56 105 ASP A O 1
ATOM 849 N N . SER A 1 106 ? -2.832 -2.826 16.574 1.00 85.06 106 SER A N 1
ATOM 850 C CA . SER A 1 106 ? -1.575 -3.553 16.381 1.00 85.06 106 SER A CA 1
ATOM 851 C C . SER A 1 106 ? -0.818 -3.019 15.175 1.00 85.06 106 SER A C 1
ATOM 853 O O . SER A 1 106 ? -1.401 -2.871 14.100 1.00 85.06 106 SER A O 1
ATOM 855 N N . LEU A 1 107 ? 0.490 -2.811 15.311 1.00 85.94 107 LEU A N 1
ATOM 856 C CA . LEU A 1 107 ? 1.365 -2.550 14.169 1.00 85.94 107 LEU A CA 1
ATOM 857 C C . LEU A 1 107 ? 1.952 -3.852 13.649 1.00 85.94 107 LEU A C 1
ATOM 859 O O . LEU A 1 107 ? 2.439 -4.663 14.433 1.00 85.94 107 LEU A O 1
ATOM 863 N N . GLN A 1 108 ? 1.962 -3.993 12.327 1.00 83.69 108 GLN A N 1
ATOM 864 C CA . GLN A 1 108 ? 2.693 -5.029 11.609 1.00 83.69 108 GLN A CA 1
ATOM 865 C C . GLN A 1 108 ? 3.792 -4.353 10.790 1.00 83.69 108 GLN A C 1
ATOM 867 O O . GLN A 1 108 ? 3.508 -3.599 9.859 1.00 83.69 108 GLN A O 1
ATOM 872 N N . THR A 1 109 ? 5.052 -4.601 11.143 1.00 81.00 109 THR A N 1
ATOM 873 C CA . THR A 1 109 ? 6.185 -4.089 10.364 1.00 81.00 109 THR A CA 1
ATOM 874 C C . THR A 1 109 ? 6.505 -5.046 9.221 1.00 81.00 109 THR A C 1
ATOM 876 O O . THR A 1 109 ? 6.773 -6.220 9.464 1.00 81.00 109 THR A O 1
ATOM 879 N N . TYR A 1 110 ? 6.532 -4.526 7.995 1.00 79.06 110 TYR A N 1
ATOM 880 C CA . TYR A 1 110 ? 6.992 -5.243 6.807 1.00 79.06 110 TYR A CA 1
ATOM 881 C C . TYR A 1 110 ? 8.381 -4.737 6.415 1.00 79.06 110 TYR A C 1
ATOM 883 O O . TYR A 1 110 ? 8.613 -3.529 6.380 1.00 79.06 110 TYR A O 1
ATOM 891 N N . ALA A 1 111 ? 9.300 -5.659 6.136 1.00 81.88 111 ALA A N 1
ATOM 892 C CA . ALA A 1 111 ? 10.677 -5.339 5.745 1.00 81.88 111 ALA A CA 1
ATOM 893 C C . ALA A 1 111 ? 11.186 -6.222 4.595 1.00 81.88 111 ALA A C 1
ATOM 895 O O . ALA A 1 111 ? 12.391 -6.344 4.386 1.00 81.88 111 ALA A O 1
ATOM 896 N N . TYR A 1 112 ? 10.276 -6.868 3.862 1.00 85.12 112 TYR A N 1
ATOM 897 C CA . TYR A 1 112 ? 10.652 -7.703 2.732 1.00 85.12 112 TYR A CA 1
ATOM 898 C C . TYR A 1 112 ? 11.126 -6.833 1.560 1.00 85.12 112 TYR A C 1
ATOM 900 O O . TYR A 1 112 ? 10.338 -6.143 0.920 1.00 85.12 112 TYR A O 1
ATOM 908 N N . GLU A 1 113 ? 12.429 -6.870 1.293 1.00 87.62 113 GLU A N 1
ATOM 909 C CA . GLU A 1 113 ? 13.091 -6.114 0.218 1.00 87.62 113 GLU A CA 1
ATOM 910 C C . GLU A 1 113 ? 12.889 -6.753 -1.169 1.00 87.62 113 GLU A C 1
ATOM 912 O O . GLU A 1 113 ? 13.146 -6.133 -2.198 1.00 87.62 113 GLU A O 1
ATOM 917 N N . GLY A 1 114 ? 12.407 -7.995 -1.218 1.00 86.25 114 GLY A N 1
ATOM 918 C CA . GLY A 1 114 ? 12.466 -8.809 -2.425 1.00 86.25 114 GLY A CA 1
ATOM 919 C C . GLY A 1 114 ? 13.733 -9.656 -2.484 1.00 86.25 114 GLY A C 1
ATOM 920 O O . GLY A 1 114 ? 14.657 -9.536 -1.678 1.00 86.25 114 GLY A O 1
ATOM 921 N N . GLN A 1 115 ? 13.777 -10.539 -3.473 1.00 84.19 115 GLN A N 1
ATOM 922 C CA . GLN A 1 115 ? 14.978 -11.295 -3.800 1.00 84.19 115 GLN A CA 1
ATOM 923 C C . GLN A 1 115 ? 15.762 -10.543 -4.877 1.00 84.19 115 GLN A C 1
ATOM 925 O O . GLN A 1 115 ? 15.166 -10.050 -5.836 1.00 84.19 115 GLN A O 1
ATOM 930 N N . ARG A 1 116 ? 17.097 -10.506 -4.758 1.00 83.88 116 ARG A N 1
ATOM 931 C 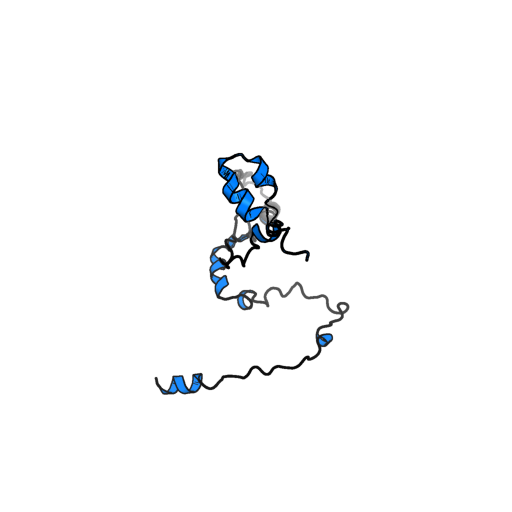CA . ARG A 1 116 ? 18.010 -9.998 -5.799 1.00 83.88 116 ARG A CA 1
ATOM 932 C C . ARG A 1 116 ? 18.008 -10.918 -7.017 1.00 83.88 116 ARG A C 1
ATOM 934 O O . ARG A 1 116 ? 18.963 -11.647 -7.269 1.00 83.88 116 ARG A O 1
ATOM 941 N N . SER A 1 117 ? 16.902 -10.900 -7.737 1.00 85.88 117 SER A N 1
ATOM 942 C CA . SER A 1 117 ? 16.793 -11.551 -9.028 1.00 85.88 117 SER A CA 1
ATOM 943 C C . SER A 1 117 ? 17.640 -10.764 -10.013 1.00 85.88 117 SER A C 1
ATOM 945 O O . SER A 1 117 ? 17.677 -9.532 -9.961 1.00 85.88 117 SER A O 1
ATOM 947 N N . GLU A 1 118 ? 18.340 -11.472 -10.892 1.00 88.19 118 GLU A N 1
ATOM 948 C CA . GLU A 1 118 ? 19.029 -10.820 -11.995 1.00 88.19 118 GLU A CA 1
ATOM 949 C C . GLU A 1 118 ? 17.984 -10.047 -12.804 1.00 88.19 118 GLU A C 1
ATOM 951 O O . GLU A 1 118 ? 16.986 -10.612 -13.259 1.00 88.19 118 GLU A O 1
ATOM 956 N N . ALA A 1 119 ? 18.180 -8.733 -12.939 1.00 81.56 119 ALA A N 1
ATOM 957 C CA . ALA A 1 119 ? 17.448 -7.972 -13.933 1.00 81.56 119 ALA A CA 1
ATOM 958 C C . ALA A 1 119 ? 17.829 -8.608 -15.271 1.00 81.56 119 ALA A C 1
ATOM 960 O O . ALA A 1 119 ? 19.011 -8.623 -15.612 1.00 81.56 119 ALA A O 1
ATOM 961 N N . GLY A 1 120 ? 16.871 -9.231 -15.959 1.00 84.12 120 GLY A N 1
ATOM 962 C CA . GLY A 1 120 ? 17.130 -9.904 -17.230 1.00 84.12 120 GLY A CA 1
ATOM 963 C C . GLY A 1 120 ? 17.841 -8.991 -18.237 1.00 84.12 120 GLY A C 1
ATOM 964 O O . GLY A 1 120 ? 18.040 -7.798 -18.010 1.00 84.12 120 GLY A O 1
ATOM 965 N N . SER A 1 121 ? 18.233 -9.536 -19.382 1.00 88.56 121 SER A N 1
ATOM 966 C CA . SER A 1 121 ? 18.968 -8.762 -20.384 1.00 88.56 121 SER A CA 1
ATOM 967 C C . SER A 1 121 ? 18.182 -7.527 -20.843 1.00 88.56 121 SER A C 1
ATOM 969 O O . SER A 1 121 ? 17.094 -7.641 -21.405 1.00 88.56 121 SER A O 1
ATOM 971 N N . ILE A 1 122 ? 18.751 -6.341 -20.618 1.00 87.50 122 ILE A N 1
ATOM 972 C CA . ILE A 1 122 ? 18.263 -5.088 -21.201 1.00 87.50 122 ILE A CA 1
ATOM 973 C C . ILE A 1 122 ? 18.730 -4.982 -22.656 1.00 87.50 122 ILE A C 1
ATOM 975 O O . ILE A 1 122 ? 19.767 -5.530 -23.028 1.00 87.50 122 ILE A O 1
ATOM 979 N N . SER A 1 123 ? 17.963 -4.286 -23.493 1.00 84.19 123 SER A N 1
ATOM 980 C CA . SER A 1 123 ? 18.352 -4.058 -24.889 1.00 84.19 123 SER A CA 1
ATOM 981 C C . SER A 1 123 ? 19.598 -3.171 -24.976 1.00 84.19 123 SER A C 1
ATOM 983 O O . SER A 1 123 ? 19.695 -2.164 -24.272 1.00 84.19 123 SER A O 1
ATOM 985 N N . SER A 1 124 ? 20.534 -3.526 -25.857 1.00 85.56 124 SER A N 1
ATOM 986 C CA . SER A 1 124 ? 21.710 -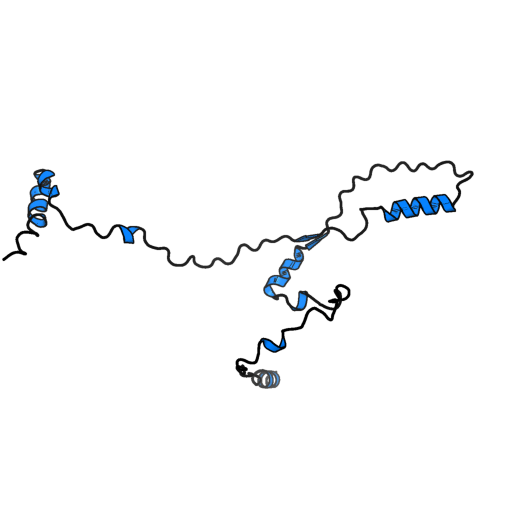2.703 -26.152 1.00 85.56 124 SER A CA 1
ATOM 987 C C . SER A 1 124 ? 21.300 -1.396 -26.833 1.00 85.56 124 SER A C 1
ATOM 989 O O . SER A 1 124 ? 20.515 -1.408 -27.782 1.00 85.56 124 SER A O 1
ATOM 991 N N . LEU A 1 125 ? 21.872 -0.273 -26.391 1.00 82.62 125 LEU A N 1
ATOM 992 C CA . LEU A 1 125 ? 21.585 1.058 -26.947 1.00 82.62 125 LEU A CA 1
ATOM 993 C C . LEU A 1 125 ? 21.994 1.192 -28.427 1.00 82.62 125 LEU A C 1
ATOM 995 O O . LEU A 1 125 ? 21.362 1.935 -29.173 1.00 82.62 125 LEU A O 1
ATOM 999 N N . ASP A 1 126 ? 22.995 0.429 -28.867 1.00 75.44 126 ASP A N 1
ATOM 1000 C CA . ASP A 1 126 ? 23.528 0.471 -30.237 1.00 75.44 126 ASP A CA 1
ATOM 1001 C C . ASP A 1 126 ? 22.652 -0.258 -31.271 1.00 75.44 126 ASP A C 1
ATOM 1003 O O . ASP A 1 126 ? 22.895 -0.180 -32.476 1.00 75.44 126 ASP A O 1
ATOM 1007 N N . SER A 1 127 ? 21.598 -0.961 -30.840 1.00 64.81 127 SER A N 1
ATOM 1008 C CA . SER A 1 127 ? 20.745 -1.708 -31.773 1.00 64.81 127 SER A CA 1
ATOM 1009 C C . SER A 1 127 ? 19.938 -0.798 -32.712 1.00 64.81 127 SER A C 1
ATOM 1011 O O . SER A 1 127 ? 19.423 -1.282 -33.714 1.00 64.81 127 SER A O 1
ATOM 1013 N N . ALA A 1 128 ? 19.833 0.501 -32.404 1.00 61.91 128 ALA A N 1
ATOM 1014 C CA . ALA A 1 128 ? 19.139 1.496 -33.225 1.00 61.91 128 ALA A CA 1
ATOM 1015 C C . ALA A 1 128 ? 20.068 2.292 -34.163 1.00 61.91 128 ALA A C 1
ATOM 1017 O O . ALA A 1 128 ? 19.575 2.992 -35.043 1.00 61.91 128 ALA A O 1
ATOM 1018 N N . THR A 1 129 ? 21.392 2.221 -33.983 1.00 64.00 129 THR A N 1
ATOM 1019 C CA . THR A 1 129 ? 22.359 3.065 -34.713 1.00 64.00 129 THR A CA 1
ATOM 1020 C C . THR A 1 129 ? 23.109 2.324 -35.817 1.00 64.00 129 THR A C 1
ATOM 1022 O O . THR A 1 129 ? 23.833 2.943 -36.593 1.00 64.00 129 THR A O 1
ATOM 1025 N N . THR A 1 130 ? 22.918 1.010 -35.947 1.00 59.12 130 THR A N 1
ATOM 1026 C CA . THR A 1 130 ? 23.624 0.174 -36.932 1.00 59.12 130 THR A CA 1
ATOM 1027 C C . THR A 1 130 ? 22.921 0.134 -38.286 1.00 59.12 130 THR A C 1
ATOM 1029 O O . THR A 1 130 ? 22.723 -0.916 -38.886 1.00 59.12 130 THR A O 1
ATOM 1032 N N . GLN A 1 131 ? 22.593 1.312 -38.800 1.00 61.66 131 GLN A N 1
ATOM 1033 C CA . GLN A 1 131 ? 22.443 1.504 -40.235 1.00 61.66 131 GLN A CA 1
ATOM 1034 C C . GLN A 1 131 ? 23.138 2.806 -40.619 1.00 61.66 131 GLN A C 1
ATOM 1036 O O . GLN A 1 131 ? 22.534 3.748 -41.115 1.00 61.66 131 GLN A O 1
ATOM 1041 N N . SER A 1 132 ? 24.430 2.891 -40.293 1.00 61.06 132 SER A N 1
ATOM 1042 C CA . SER A 1 132 ? 25.293 3.833 -40.991 1.00 61.06 132 SER A CA 1
ATOM 1043 C C . SER A 1 132 ? 25.540 3.240 -42.372 1.00 61.06 132 SER A C 1
ATOM 1045 O O . SER A 1 132 ? 26.337 2.303 -42.508 1.00 61.06 132 SER A O 1
ATOM 1047 N N . ASP A 1 133 ? 24.822 3.741 -43.370 1.00 67.38 133 ASP A N 1
ATOM 1048 C CA . ASP A 1 133 ? 25.201 3.547 -44.763 1.00 67.38 133 ASP A CA 1
ATOM 1049 C C . ASP A 1 133 ? 26.679 3.958 -44.882 1.00 67.38 133 ASP A C 1
ATOM 1051 O O . ASP A 1 133 ? 27.099 4.978 -44.325 1.00 67.38 133 ASP A O 1
ATOM 1055 N N . GLN A 1 134 ? 27.506 3.079 -45.448 1.00 74.75 134 GLN A N 1
ATOM 1056 C CA . GLN A 1 134 ? 28.968 3.201 -45.501 1.00 74.75 134 GLN A CA 1
ATOM 1057 C C . GLN A 1 134 ? 29.405 4.281 -46.513 1.00 74.75 134 GLN A C 1
ATOM 1059 O O . GLN A 1 134 ? 30.264 4.045 -47.358 1.00 74.75 134 GLN A O 1
ATOM 1064 N N . ASP A 1 135 ? 28.811 5.470 -46.423 1.00 81.06 135 ASP A N 1
ATOM 1065 C CA . ASP A 1 135 ? 28.960 6.564 -47.374 1.00 81.06 135 ASP A CA 1
ATOM 1066 C C . ASP A 1 135 ? 30.085 7.494 -46.916 1.00 81.06 135 ASP A C 1
ATOM 1068 O O . ASP A 1 135 ? 29.900 8.404 -46.105 1.00 81.06 135 ASP A O 1
ATOM 1072 N N . TYR A 1 136 ? 31.284 7.274 -47.449 1.00 86.44 136 TYR A N 1
ATOM 1073 C CA . TYR A 1 136 ? 32.496 8.002 -47.058 1.00 86.44 136 TYR A CA 1
ATOM 1074 C C . TYR A 1 136 ? 32.834 9.195 -47.967 1.00 86.44 136 TYR A C 1
ATOM 1076 O O . TYR A 1 136 ? 33.961 9.699 -47.947 1.00 86.44 136 TYR A O 1
ATOM 1084 N N . GLN A 1 137 ? 31.868 9.690 -48.749 1.00 84.12 137 GLN A N 1
ATOM 1085 C CA . GLN A 1 137 ? 32.076 10.766 -49.729 1.00 84.12 137 GLN A CA 1
ATOM 1086 C C . GLN A 1 137 ? 32.616 12.066 -49.096 1.00 84.12 137 GLN A C 1
ATOM 1088 O O . GLN A 1 137 ? 33.374 12.802 -49.727 1.00 84.12 137 GLN A O 1
ATOM 1093 N N . TYR A 1 138 ? 32.310 12.312 -47.817 1.00 85.69 138 TYR A N 1
ATOM 1094 C CA . TYR A 1 138 ? 32.785 13.474 -47.057 1.00 85.69 138 TYR A CA 1
ATOM 1095 C C . TYR A 1 138 ? 34.306 13.493 -46.808 1.00 85.69 138 TYR A C 1
ATOM 1097 O O . TYR A 1 138 ? 34.852 14.543 -46.470 1.00 85.69 138 TYR A O 1
ATOM 1105 N N . LEU A 1 139 ? 35.015 12.366 -46.968 1.00 90.25 139 LEU A N 1
ATOM 1106 C CA . LEU A 1 139 ? 36.470 12.308 -46.773 1.00 90.25 139 LEU A CA 1
ATOM 1107 C C . LEU A 1 139 ? 37.238 13.157 -47.795 1.00 90.25 139 LEU A C 1
ATOM 1109 O O . LEU A 1 139 ? 38.347 13.604 -47.498 1.00 90.25 139 LEU A O 1
ATOM 1113 N N . GLY A 1 140 ? 36.657 13.402 -48.976 1.00 87.06 140 GLY A N 1
ATOM 1114 C CA . GLY A 1 140 ? 37.256 14.262 -50.001 1.00 87.06 140 GLY A CA 1
ATOM 1115 C C . GLY A 1 140 ? 37.422 15.717 -49.548 1.00 87.06 140 GLY A C 1
ATOM 1116 O O . GLY A 1 140 ? 38.387 16.376 -49.938 1.00 87.06 140 GLY A O 1
ATOM 1117 N N . ASP A 1 141 ? 36.541 16.185 -48.660 1.00 91.44 141 ASP A N 1
ATOM 1118 C CA . ASP A 1 141 ? 36.490 17.579 -48.209 1.00 91.44 141 ASP A CA 1
ATOM 1119 C C . ASP A 1 141 ? 37.324 17.842 -46.940 1.00 91.44 141 ASP A C 1
ATOM 1121 O O . ASP A 1 141 ? 37.518 18.991 -46.547 1.00 91.44 141 ASP A O 1
ATOM 1125 N N . TRP A 1 142 ? 37.860 16.800 -46.290 1.00 92.38 142 TRP A N 1
ATOM 1126 C CA . TRP A 1 142 ? 38.624 16.921 -45.034 1.00 92.38 142 TRP A CA 1
ATOM 1127 C C . TRP A 1 142 ? 40.078 17.382 -45.221 1.00 92.38 142 TRP A C 1
ATOM 1129 O O . TRP A 1 142 ? 40.791 17.632 -44.246 1.00 92.38 142 TRP A O 1
ATOM 1139 N N . GLY A 1 143 ? 40.523 17.534 -46.469 1.00 90.50 143 GLY A N 1
ATOM 1140 C CA . GLY A 1 143 ? 41.836 18.075 -46.809 1.00 90.50 143 GLY A CA 1
ATOM 1141 C C . GLY A 1 143 ? 42.909 17.015 -47.102 1.00 90.50 143 GLY A C 1
ATOM 1142 O O . GLY A 1 143 ? 42.639 15.813 -47.136 1.00 90.50 143 GLY A O 1
ATOM 1143 N N . PRO A 1 144 ? 44.157 17.450 -47.357 1.00 90.94 144 PRO A N 1
ATOM 1144 C CA . PRO A 1 144 ? 45.190 16.614 -47.974 1.00 90.94 144 PRO A CA 1
ATOM 1145 C C . PRO A 1 144 ? 45.634 15.425 -47.112 1.00 90.94 144 PRO A C 1
ATOM 1147 O O . PRO A 1 144 ? 45.985 14.384 -47.664 1.00 90.94 144 PRO A O 1
ATOM 1150 N N . GLU A 1 145 ? 45.562 15.544 -45.785 1.00 94.31 145 GLU A N 1
ATOM 1151 C CA . GLU A 1 145 ? 45.902 14.468 -44.841 1.00 94.31 145 GLU A CA 1
ATOM 1152 C C . GLU A 1 145 ? 44.972 13.249 -44.985 1.00 94.31 145 GLU A C 1
ATOM 1154 O O . GLU A 1 145 ? 45.384 12.109 -44.775 1.00 94.31 145 GLU A O 1
ATOM 1159 N N . PHE A 1 146 ? 43.725 13.476 -45.412 1.00 92.56 146 PHE A N 1
ATOM 1160 C CA . PHE A 1 146 ? 42.707 12.437 -45.583 1.00 92.56 146 PHE A CA 1
ATOM 1161 C C . PHE A 1 146 ? 42.619 11.909 -47.016 1.00 92.56 146 PHE A C 1
ATOM 1163 O O . PHE A 1 146 ? 41.862 10.976 -47.274 1.00 92.56 146 PHE A O 1
ATOM 1170 N N . LYS A 1 147 ? 43.440 12.420 -47.944 1.00 89.06 147 LYS A N 1
ATOM 1171 C CA . LYS A 1 147 ? 43.404 12.042 -49.366 1.00 89.06 147 LYS A CA 1
ATOM 1172 C C . LYS A 1 147 ? 43.536 10.534 -49.585 1.00 89.06 147 LYS A C 1
ATOM 1174 O O . LYS A 1 147 ? 42.808 9.969 -50.389 1.00 89.06 147 LYS A O 1
ATOM 1179 N N . LYS A 1 148 ? 44.429 9.877 -48.839 1.00 90.50 148 LYS A N 1
ATOM 1180 C CA . LYS A 1 148 ? 44.626 8.424 -48.932 1.00 90.50 148 LYS A CA 1
ATOM 1181 C C . LYS A 1 148 ? 43.393 7.643 -48.465 1.00 90.50 148 LYS A C 1
ATOM 1183 O O . LYS A 1 148 ? 43.097 6.590 -49.011 1.00 90.50 148 LYS A O 1
ATOM 1188 N N . LEU A 1 149 ? 42.678 8.146 -47.458 1.00 90.81 149 LEU A N 1
ATOM 1189 C CA . LEU A 1 149 ? 41.432 7.536 -46.989 1.00 90.81 149 LEU A CA 1
ATOM 1190 C C . L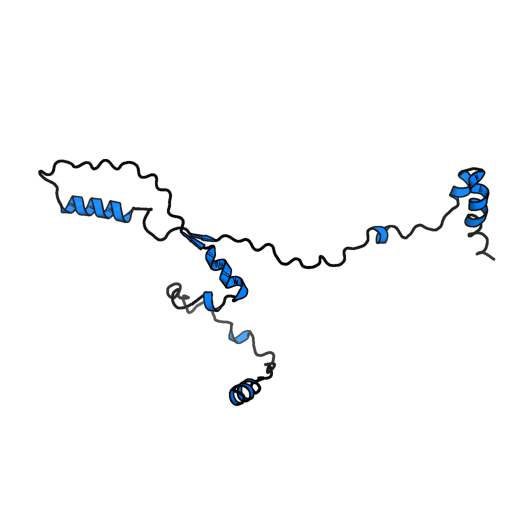EU A 1 149 ? 40.287 7.798 -47.974 1.00 90.81 149 LEU A C 1
ATOM 1192 O O . LEU A 1 149 ? 39.528 6.881 -48.255 1.00 90.81 149 LEU A O 1
ATOM 1196 N N . ALA A 1 150 ? 40.204 9.001 -48.546 1.00 89.88 150 ALA A N 1
ATOM 1197 C CA . ALA A 1 150 ? 39.235 9.330 -49.590 1.00 89.88 150 ALA A CA 1
ATOM 1198 C C . ALA A 1 150 ? 39.426 8.473 -50.855 1.00 89.88 150 ALA A C 1
ATOM 1200 O O . ALA A 1 150 ? 38.449 8.049 -51.454 1.00 89.88 150 ALA A O 1
ATOM 1201 N N . GLU A 1 151 ? 40.671 8.170 -51.229 1.00 87.06 151 GLU A N 1
ATOM 1202 C CA . GLU A 1 151 ? 40.986 7.251 -52.331 1.00 87.06 151 GLU A CA 1
ATOM 1203 C C . GLU A 1 151 ? 40.556 5.812 -52.007 1.00 87.06 151 GLU A C 1
ATOM 1205 O O . GLU A 1 151 ? 39.883 5.175 -52.805 1.00 87.06 151 GLU A O 1
ATOM 1210 N N . LEU A 1 152 ? 40.865 5.318 -50.802 1.00 88.44 152 LEU A N 1
ATOM 1211 C CA . LEU A 1 152 ? 40.527 3.949 -50.392 1.00 88.44 152 LEU A CA 1
ATOM 1212 C C . LEU A 1 152 ? 39.023 3.707 -50.192 1.00 88.44 152 LEU A C 1
ATOM 1214 O O . LEU A 1 152 ? 38.565 2.588 -50.410 1.00 88.44 152 LEU A O 1
ATOM 1218 N N . TYR A 1 153 ? 38.276 4.716 -49.736 1.00 84.00 153 TYR A N 1
ATOM 1219 C CA . TYR A 1 153 ? 36.867 4.573 -49.352 1.00 84.00 153 TYR A CA 1
ATOM 1220 C C . TYR A 1 153 ? 35.875 5.324 -50.255 1.00 84.00 153 TYR A C 1
ATOM 1222 O O . TYR A 1 153 ? 34.674 5.116 -50.123 1.00 84.00 153 TYR A O 1
ATOM 1230 N N . GLY A 1 154 ? 36.339 6.181 -51.169 1.00 74.75 154 GLY A N 1
ATOM 1231 C CA . GLY A 1 154 ? 35.488 6.935 -52.100 1.00 74.75 154 GLY A CA 1
ATOM 1232 C C . GLY A 1 154 ? 35.235 6.246 -53.447 1.00 74.75 154 GLY A C 1
ATOM 1233 O O . GLY A 1 154 ? 34.350 6.670 -54.181 1.00 74.75 154 GLY A O 1
ATOM 1234 N N . GLU A 1 155 ? 35.989 5.194 -53.785 1.00 62.59 155 GLU A N 1
ATOM 1235 C CA . GLU A 1 155 ? 35.872 4.467 -55.065 1.00 62.59 155 GLU A CA 1
ATOM 1236 C C . GLU A 1 155 ? 34.948 3.236 -54.992 1.00 62.59 155 GLU A C 1
ATOM 1238 O O . GLU A 1 155 ? 34.603 2.649 -56.017 1.00 62.59 155 GLU A O 1
ATOM 1243 N N . ILE A 1 156 ? 34.478 2.866 -53.794 1.00 59.69 156 ILE A N 1
ATOM 1244 C CA . ILE A 1 156 ? 33.711 1.628 -53.559 1.00 59.69 156 ILE A CA 1
ATOM 1245 C C . ILE A 1 156 ? 32.359 1.616 -54.321 1.00 59.69 156 ILE A C 1
ATOM 1247 O O . ILE A 1 156 ? 31.786 0.549 -54.541 1.00 59.69 156 ILE A O 1
ATOM 1251 N N . ASP A 1 157 ? 31.891 2.766 -54.821 1.00 55.69 157 ASP A N 1
ATOM 1252 C CA . ASP A 1 157 ? 30.681 2.876 -55.651 1.00 55.69 157 ASP A CA 1
ATOM 1253 C C . ASP A 1 157 ? 30.914 2.747 -57.168 1.00 55.69 157 ASP A C 1
ATOM 1255 O O . ASP A 1 157 ? 29.955 2.577 -57.923 1.00 55.69 157 ASP A O 1
ATOM 1259 N N . SER A 1 158 ? 32.160 2.794 -57.657 1.00 55.03 158 SER A N 1
ATOM 1260 C CA . SER A 1 158 ? 32.425 2.740 -59.109 1.00 55.03 158 SER A CA 1
ATOM 1261 C C . SER A 1 158 ? 32.590 1.321 -59.662 1.00 55.03 158 SER A C 1
ATOM 1263 O O . SER A 1 158 ? 32.400 1.111 -60.858 1.00 55.03 158 SER A O 1
ATOM 1265 N N . GLU A 1 159 ? 32.862 0.321 -58.819 1.00 52.44 159 GLU A N 1
ATOM 1266 C CA . GLU A 1 159 ? 33.145 -1.056 -59.265 1.00 52.44 159 GLU A CA 1
ATOM 1267 C C . GLU A 1 159 ? 31.936 -2.013 -59.186 1.00 52.44 159 GLU A C 1
ATOM 1269 O O . GLU A 1 159 ? 32.084 -3.232 -59.273 1.00 52.44 159 GLU A O 1
ATOM 1274 N N . ARG A 1 160 ? 30.710 -1.486 -59.032 1.00 54.50 160 ARG A N 1
ATOM 1275 C CA . ARG A 1 160 ? 29.475 -2.299 -59.007 1.00 54.50 160 ARG A CA 1
ATOM 1276 C C . ARG A 1 160 ? 28.524 -2.107 -60.189 1.00 54.50 160 ARG A C 1
ATOM 1278 O O . ARG A 1 160 ? 27.470 -2.739 -60.209 1.00 54.50 160 ARG A O 1
ATOM 1285 N N . THR A 1 161 ? 28.899 -1.307 -61.188 1.00 44.09 161 THR A N 1
ATOM 1286 C CA . THR A 1 161 ? 28.092 -1.122 -62.405 1.00 44.09 161 THR A CA 1
ATOM 1287 C C . THR A 1 161 ? 28.943 -1.216 -63.672 1.00 44.09 161 THR A C 1
ATOM 1289 O O . THR A 1 161 ? 29.186 -0.201 -64.309 1.00 44.09 161 THR A O 1
ATOM 1292 N N . THR A 1 162 ? 29.367 -2.428 -64.048 1.00 34.91 162 THR A N 1
ATOM 1293 C CA . THR A 1 162 ? 29.522 -2.899 -65.446 1.00 34.91 162 THR A CA 1
ATOM 1294 C C . THR A 1 162 ? 29.722 -4.403 -65.477 1.00 34.91 162 THR A C 1
ATOM 1296 O O . THR A 1 162 ? 30.539 -4.887 -64.664 1.00 34.91 162 THR A O 1
#

InterPro domains:
  IPR000233 Cadherin, Y-type LIR-motif [PF01049] (95-154)
  IPR027397 Catenin binding domain superfamily [G3DSA:4.10.900.10] (62-158)
  IPR039808 Cadherin [PTHR24027] (2-155)

Foldseek 3Di:
DVVVVVVVVPDPDDPPPDDPPDPPVPDDDPPPDPPDPPPPPVDDPVVVDDPVCPVQVVFKDFDQPPPPPDPPPPPPPDPPDDPVVVVVVVVVVVVVPDPRDDDGDIDRDDDPPDDPDPPPDDDDPCPVVPPPPLAPCCLVVPDDVSVVVCVVRVCPVVPPDD

Organism: Marmota monax (NCBI:txid9995)